Protein AF-A0A538JAS0-F1 (afdb_monomer)

Radius of gyration: 27.51 Å; Cα contacts (8 Å, |Δi|>4): 88; chains: 1; bounding box: 51×68×71 Å

Structure (mmCIF, N/CA/C/O backbone):
data_AF-A0A538JAS0-F1
#
_entry.id   AF-A0A538JAS0-F1
#
loop_
_atom_site.group_PDB
_atom_site.id
_atom_site.type_symbol
_atom_site.label_atom_id
_atom_site.label_alt_id
_atom_site.label_comp_id
_atom_site.label_asym_id
_atom_site.label_entity_id
_atom_site.label_seq_id
_atom_site.pdbx_PDB_ins_code
_atom_site.Cartn_x
_atom_site.Cartn_y
_atom_site.Cartn_z
_atom_site.occupancy
_atom_site.B_iso_or_equiv
_atom_site.auth_seq_id
_atom_site.auth_comp_id
_atom_site.auth_asym_id
_atom_site.auth_atom_id
_atom_site.pdbx_PDB_model_num
ATOM 1 N N . MET A 1 1 ? 4.104 11.642 -49.680 1.00 76.12 1 MET A N 1
ATOM 2 C CA . MET A 1 1 ? 3.737 12.778 -48.795 1.00 76.12 1 MET A CA 1
ATOM 3 C C . MET A 1 1 ? 3.944 12.397 -47.327 1.00 76.12 1 MET A C 1
ATOM 5 O O . MET A 1 1 ? 3.415 11.367 -46.925 1.00 76.12 1 MET A O 1
ATOM 9 N N . PRO A 1 2 ? 4.681 13.179 -46.513 1.00 74.50 2 PRO A N 1
ATOM 10 C CA . PRO A 1 2 ? 4.880 12.885 -45.088 1.00 74.50 2 PRO A CA 1
ATOM 11 C C . PRO A 1 2 ? 3.572 12.978 -44.297 1.00 74.50 2 PRO A C 1
ATOM 13 O O . PRO A 1 2 ? 2.779 13.903 -44.512 1.00 74.50 2 PRO A O 1
ATOM 16 N N . THR A 1 3 ? 3.370 12.054 -43.357 1.00 87.50 3 THR A N 1
ATOM 17 C CA . THR A 1 3 ? 2.128 11.944 -42.571 1.00 87.50 3 THR A CA 1
ATOM 18 C C . THR A 1 3 ? 1.934 13.132 -41.616 1.00 87.50 3 THR A C 1
ATOM 20 O O . THR A 1 3 ? 2.904 13.759 -41.178 1.00 87.50 3 THR A O 1
ATOM 23 N N . ARG A 1 4 ? 0.683 13.428 -41.215 1.00 84.00 4 ARG A N 1
ATOM 24 C CA . ARG A 1 4 ? 0.354 14.504 -40.245 1.00 84.00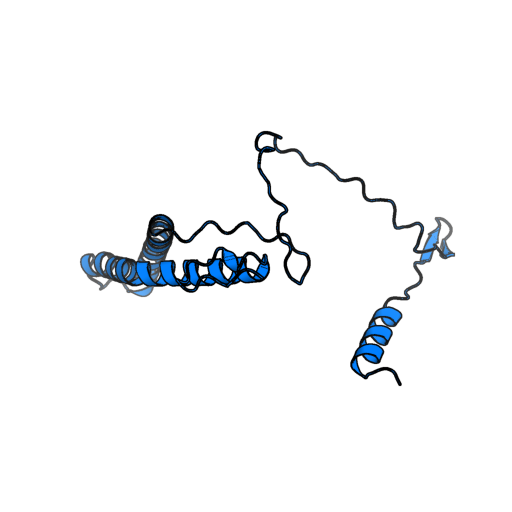 4 ARG A CA 1
ATOM 25 C C . ARG A 1 4 ? 1.204 14.433 -38.966 1.00 84.00 4 ARG A C 1
ATOM 27 O O . ARG A 1 4 ? 1.628 15.460 -38.440 1.00 84.00 4 ARG A O 1
ATOM 34 N N . LYS A 1 5 ? 1.501 13.219 -38.492 1.00 86.19 5 LYS A N 1
ATOM 35 C CA . LYS A 1 5 ? 2.313 12.982 -37.290 1.00 86.19 5 LYS A CA 1
ATOM 36 C C . LYS A 1 5 ? 3.797 13.292 -37.511 1.00 86.19 5 LYS A C 1
ATOM 38 O O . LYS A 1 5 ? 4.423 13.874 -36.630 1.00 86.19 5 LYS A O 1
ATOM 43 N N . GLN A 1 6 ? 4.342 12.962 -38.682 1.00 85.56 6 GLN A N 1
ATOM 44 C CA . GLN A 1 6 ? 5.721 13.305 -39.051 1.00 85.56 6 GLN A CA 1
ATOM 45 C C . GLN A 1 6 ? 5.897 14.818 -39.220 1.00 85.56 6 GLN A C 1
ATOM 47 O O . GLN A 1 6 ? 6.870 15.368 -38.713 1.00 85.56 6 GLN A O 1
ATOM 52 N N . ARG A 1 7 ? 4.921 15.508 -39.829 1.00 83.75 7 ARG A N 1
ATOM 53 C CA . ARG A 1 7 ? 4.933 16.979 -39.947 1.00 83.75 7 ARG A CA 1
ATOM 54 C C . ARG A 1 7 ? 4.927 1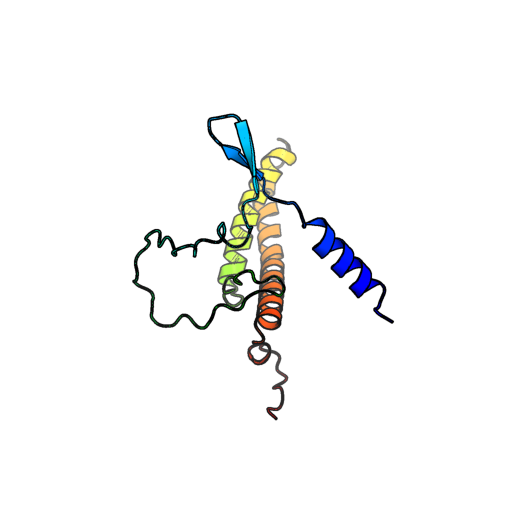7.661 -38.579 1.00 83.75 7 ARG A C 1
ATOM 56 O O . ARG A 1 7 ? 5.737 18.546 -38.339 1.00 83.75 7 ARG A O 1
ATOM 63 N N . ARG A 1 8 ? 4.085 17.195 -37.647 1.00 82.19 8 ARG A N 1
ATOM 64 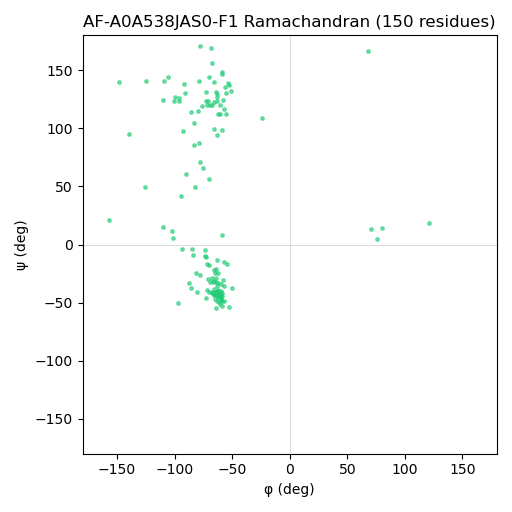C CA . ARG A 1 8 ? 4.018 17.746 -36.281 1.00 82.19 8 ARG A CA 1
ATOM 65 C C . ARG A 1 8 ? 5.286 17.477 -35.465 1.00 82.19 8 ARG A C 1
ATOM 67 O O . ARG A 1 8 ? 5.595 18.252 -34.570 1.00 82.19 8 ARG A O 1
ATOM 74 N N . ARG A 1 9 ? 6.000 16.381 -35.742 1.00 81.88 9 ARG A N 1
ATOM 75 C CA . ARG A 1 9 ? 7.287 16.077 -35.104 1.00 81.88 9 ARG A CA 1
ATOM 76 C C . ARG A 1 9 ? 8.395 16.990 -35.635 1.00 81.88 9 ARG A C 1
ATOM 78 O O . ARG A 1 9 ? 9.054 17.624 -34.825 1.00 81.88 9 ARG A O 1
ATOM 85 N N . ARG A 1 10 ? 8.482 17.167 -36.958 1.00 77.75 10 ARG A N 1
ATOM 86 C CA . ARG A 1 10 ? 9.417 18.117 -37.589 1.00 77.75 10 ARG A CA 1
ATOM 87 C C . ARG A 1 10 ? 9.176 19.557 -37.139 1.00 77.75 10 ARG A C 1
ATOM 89 O O . ARG A 1 10 ? 10.110 20.226 -36.740 1.00 77.75 10 ARG A O 1
ATOM 96 N N . GLN A 1 11 ? 7.917 19.990 -37.073 1.00 78.12 11 GLN A N 1
ATOM 97 C CA . GLN A 1 11 ? 7.559 21.307 -36.533 1.00 78.12 11 GLN A CA 1
ATOM 98 C C . GLN A 1 11 ? 7.890 21.479 -35.047 1.00 78.12 11 GLN A C 1
ATOM 100 O O . GLN A 1 11 ? 7.906 22.604 -34.577 1.00 78.12 11 GLN A O 1
ATOM 105 N N . LYS A 1 12 ? 8.057 20.401 -34.272 1.00 78.56 12 LYS A N 1
ATOM 106 C CA . LYS A 1 12 ? 8.517 20.492 -32.879 1.00 78.56 12 LYS A CA 1
ATOM 107 C C . LYS A 1 12 ? 10.036 20.515 -32.794 1.00 78.56 12 LYS A C 1
ATOM 109 O O . LYS A 1 12 ? 10.559 21.226 -31.957 1.00 78.56 12 LYS A O 1
ATOM 114 N N . GLU A 1 13 ? 10.713 19.759 -33.651 1.00 67.75 13 GLU A N 1
ATOM 115 C CA . GLU A 1 13 ? 12.176 19.740 -33.744 1.00 67.75 13 GLU A CA 1
ATOM 116 C C . GLU A 1 13 ? 12.703 21.105 -34.229 1.00 67.75 13 GLU A C 1
ATOM 118 O O . GLU A 1 13 ? 13.573 21.669 -33.580 1.00 67.75 13 GLU A O 1
ATOM 123 N N . GLN A 1 14 ? 12.060 21.709 -35.235 1.00 68.62 14 GLN A N 1
ATOM 124 C CA . GLN A 1 14 ? 12.383 23.052 -35.752 1.00 68.62 14 GLN A CA 1
ATOM 125 C C . GLN A 1 14 ? 12.033 24.200 -34.787 1.00 68.62 14 GLN A C 1
ATOM 127 O O . GLN A 1 14 ? 12.533 25.304 -34.930 1.00 68.62 14 GLN A O 1
ATOM 132 N N . ARG A 1 15 ? 11.176 23.973 -33.777 1.00 64.25 15 ARG A N 1
ATOM 133 C CA . ARG A 1 15 ? 10.851 24.997 -32.756 1.00 64.25 15 ARG A CA 1
ATOM 134 C C . ARG A 1 15 ? 11.976 25.227 -31.747 1.00 64.25 15 ARG A C 1
ATOM 136 O O . ARG A 1 15 ? 11.845 26.118 -30.918 1.00 64.25 15 ARG A O 1
ATOM 143 N N . HIS A 1 16 ? 13.008 24.389 -31.753 1.00 58.69 16 HIS A N 1
ATOM 144 C CA . HIS A 1 16 ? 14.127 24.458 -30.815 1.00 58.69 16 HIS A CA 1
ATOM 145 C C . HIS A 1 16 ? 15.430 24.900 -31.490 1.00 58.69 16 HIS A C 1
ATOM 147 O O . HIS A 1 16 ? 16.493 24.755 -3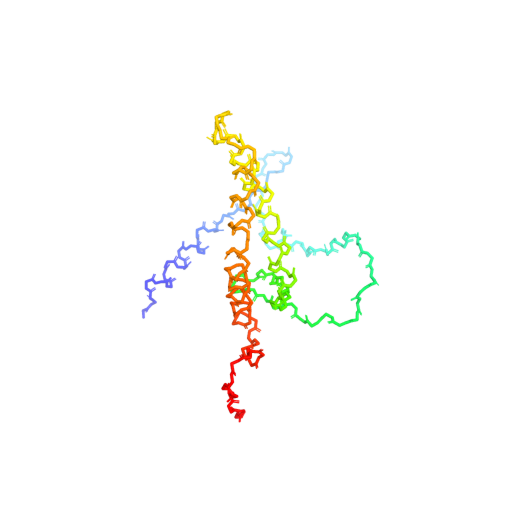0.895 1.00 58.69 16 HIS A O 1
ATOM 153 N N . GLU A 1 17 ? 15.347 25.446 -32.704 1.00 54.12 17 GLU A N 1
ATOM 154 C CA . GLU A 1 17 ? 16.433 26.187 -33.346 1.00 54.12 17 GLU A CA 1
ATOM 155 C C . GLU A 1 17 ? 16.480 27.592 -32.725 1.00 54.12 17 GLU A C 1
ATOM 157 O O . GLU A 1 17 ? 16.036 28.570 -33.315 1.00 54.12 17 GLU A O 1
ATOM 162 N N . TYR A 1 18 ? 16.914 27.670 -31.467 1.00 57.44 18 TYR A N 1
ATOM 163 C CA . TYR A 1 18 ? 17.311 28.934 -30.856 1.00 57.44 18 TYR A CA 1
ATOM 164 C C . TYR A 1 18 ? 18.824 29.050 -30.990 1.00 57.44 18 TYR A C 1
ATOM 166 O O . TYR A 1 18 ? 19.551 28.133 -30.605 1.00 57.44 18 TYR A O 1
ATOM 174 N N . GLU A 1 19 ? 19.280 30.160 -31.553 1.00 51.59 19 GLU A N 1
ATOM 175 C CA . GLU A 1 19 ? 20.692 30.514 -31.613 1.00 51.59 19 GLU A CA 1
ATOM 176 C C . GLU A 1 19 ? 21.148 30.934 -30.210 1.00 51.59 19 GLU A C 1
ATOM 178 O O . GLU A 1 19 ? 20.523 31.780 -29.567 1.00 51.59 19 GLU A O 1
ATOM 183 N N . PHE A 1 20 ? 22.180 30.273 -29.684 1.00 50.59 20 PHE A N 1
ATOM 184 C CA . PHE A 1 20 ? 22.739 30.605 -28.377 1.00 50.59 20 PHE A CA 1
ATOM 185 C C . PHE A 1 20 ? 23.709 31.773 -28.562 1.00 50.59 20 PHE A C 1
ATOM 187 O O . PHE A 1 20 ? 24.810 31.592 -29.074 1.00 50.59 20 PHE A O 1
ATOM 194 N N . VAL A 1 21 ? 23.283 32.968 -28.156 1.00 54.56 21 VAL A N 1
ATOM 195 C CA . VAL A 1 21 ? 24.119 34.172 -28.158 1.00 54.56 21 VAL A CA 1
ATOM 196 C C . VAL A 1 21 ? 24.637 34.400 -26.745 1.00 54.56 21 VAL A C 1
ATOM 198 O O . VAL A 1 21 ? 23.859 34.435 -25.787 1.00 54.56 21 VAL A O 1
ATOM 201 N N . THR A 1 22 ? 25.951 34.534 -26.608 1.00 50.31 22 THR A N 1
ATOM 202 C CA . THR A 1 22 ? 26.591 34.992 -25.372 1.00 50.31 22 THR A CA 1
ATOM 203 C C . THR A 1 22 ? 27.147 36.390 -25.596 1.00 50.31 22 THR A C 1
ATOM 205 O O . THR A 1 22 ? 27.675 36.680 -26.668 1.00 50.31 22 THR A O 1
ATOM 208 N N . TYR A 1 23 ? 27.013 37.247 -24.589 1.00 47.78 23 TYR A N 1
ATOM 209 C CA . TYR A 1 23 ? 27.566 38.598 -24.593 1.00 47.78 23 TY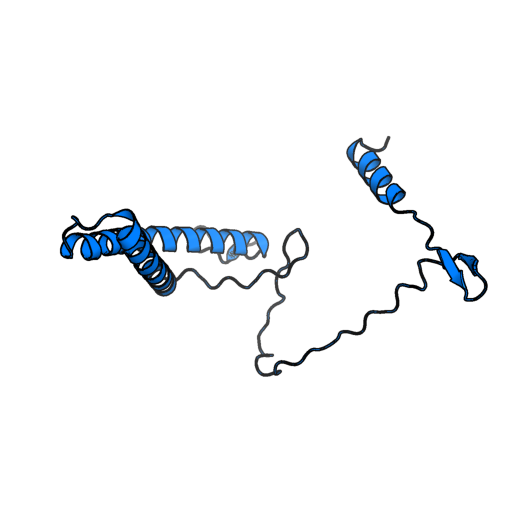R A CA 1
ATOM 210 C C . TYR A 1 23 ? 28.966 38.559 -23.979 1.00 47.78 23 TYR A C 1
ATOM 212 O O . TYR A 1 23 ? 29.130 37.968 -22.910 1.00 47.78 23 TYR A O 1
ATOM 220 N N . ASP A 1 24 ? 29.945 39.153 -24.656 1.00 56.75 24 ASP A N 1
ATOM 221 C CA . ASP A 1 24 ? 31.289 39.359 -24.101 1.00 56.75 24 ASP A CA 1
ATOM 222 C C . ASP A 1 24 ? 31.304 40.555 -23.123 1.00 56.75 24 ASP A C 1
ATOM 224 O O . ASP A 1 24 ? 30.330 41.313 -23.045 1.00 56.75 24 ASP A O 1
ATOM 228 N N . ASP A 1 25 ? 32.403 40.755 -22.397 1.00 56.56 25 ASP A N 1
ATOM 229 C CA . ASP A 1 25 ? 32.555 41.775 -21.344 1.00 56.56 25 ASP A CA 1
ATOM 230 C C . ASP A 1 25 ? 32.433 43.231 -21.863 1.00 56.56 25 ASP A C 1
ATOM 232 O O . ASP A 1 25 ? 32.225 44.166 -21.088 1.00 56.56 25 ASP A O 1
ATOM 236 N N . GLU A 1 26 ? 32.480 43.424 -23.185 1.00 48.56 26 GLU A N 1
ATOM 237 C CA . GLU A 1 26 ? 32.265 44.701 -23.885 1.00 48.56 26 GLU A CA 1
ATOM 238 C C . GLU A 1 26 ? 30.854 44.828 -24.511 1.00 48.56 26 GLU A C 1
ATOM 240 O O . GLU A 1 26 ? 30.544 45.812 -25.185 1.00 48.56 26 GLU A O 1
ATOM 245 N N . GLY A 1 27 ? 29.966 43.855 -24.269 1.00 50.59 27 GLY A N 1
ATOM 246 C CA . GLY A 1 27 ? 28.552 43.886 -24.667 1.00 50.59 27 GLY A CA 1
ATOM 247 C C . GLY A 1 27 ? 28.262 43.519 -26.127 1.00 50.59 27 GLY A C 1
ATOM 248 O O . GLY A 1 27 ? 27.156 43.771 -26.605 1.00 50.59 27 GLY A O 1
ATOM 249 N N . GLN A 1 28 ? 29.222 42.928 -26.844 1.00 46.41 28 GLN A N 1
ATOM 250 C CA . GLN A 1 28 ? 29.078 42.546 -28.252 1.00 46.41 28 GLN A CA 1
ATOM 251 C C . GLN A 1 28 ? 28.568 41.097 -28.403 1.00 46.41 28 GLN A C 1
ATOM 253 O O . GLN A 1 28 ? 28.990 40.200 -27.673 1.00 46.41 28 GLN A O 1
ATOM 258 N N . GLU A 1 29 ? 27.635 40.871 -29.337 1.00 46.22 29 GLU A N 1
ATOM 259 C CA . GLU A 1 29 ? 26.998 39.566 -29.579 1.00 46.22 29 GLU A CA 1
ATOM 260 C C . GLU A 1 29 ? 27.902 38.653 -30.420 1.00 46.22 29 GLU A C 1
ATOM 262 O O . GLU A 1 29 ? 28.161 38.939 -31.591 1.00 46.22 29 GLU A O 1
ATOM 267 N N . ILE A 1 30 ? 28.359 37.538 -29.837 1.00 64.75 30 ILE A N 1
ATOM 268 C CA . ILE A 1 30 ? 29.129 36.505 -30.547 1.00 64.75 30 ILE A CA 1
ATOM 269 C C . ILE A 1 30 ? 28.255 35.244 -30.680 1.00 64.75 30 ILE A C 1
ATOM 271 O O . ILE A 1 30 ? 27.775 34.728 -29.662 1.00 64.75 30 ILE A O 1
ATOM 275 N N . PRO A 1 31 ? 28.024 34.723 -31.903 1.00 51.91 31 PRO A N 1
ATOM 276 C CA . PRO A 1 31 ? 27.281 33.482 -32.096 1.00 51.91 31 PRO A CA 1
ATOM 277 C C . PRO A 1 31 ? 28.134 32.287 -31.645 1.00 51.91 31 PRO A C 1
ATOM 279 O O . PRO A 1 31 ? 29.215 32.051 -32.187 1.00 51.91 31 PRO A O 1
ATOM 282 N N . VAL A 1 32 ? 27.653 31.520 -30.660 1.00 55.81 32 VAL A N 1
ATOM 283 C CA . VAL A 1 32 ? 28.331 30.304 -30.178 1.00 55.81 32 VAL A CA 1
ATOM 284 C C . VAL A 1 32 ? 27.664 29.075 -30.785 1.00 55.81 32 VAL A C 1
ATOM 286 O O . VAL A 1 32 ? 26.462 28.848 -30.615 1.00 55.81 32 VAL A O 1
ATOM 289 N N . ASP A 1 33 ? 28.449 28.247 -31.477 1.00 49.34 33 ASP A N 1
ATOM 290 C CA . ASP A 1 33 ? 27.949 27.005 -32.058 1.00 49.34 33 ASP A CA 1
ATOM 291 C C . ASP A 1 33 ? 27.532 26.022 -30.947 1.00 49.34 33 ASP A C 1
ATOM 293 O O . ASP A 1 33 ? 28.304 25.619 -30.073 1.00 49.34 33 ASP A O 1
ATOM 297 N N . SER A 1 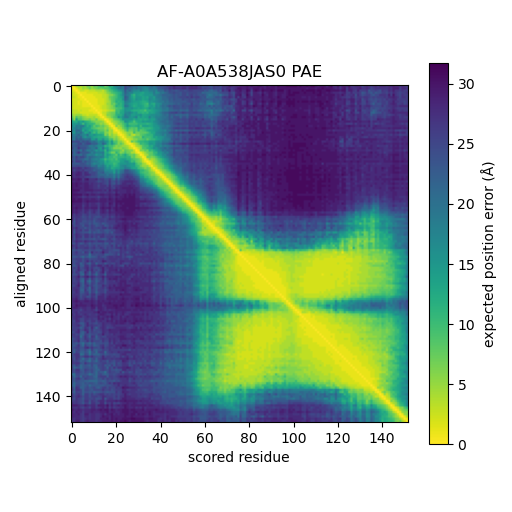34 ? 26.268 25.599 -30.991 1.00 50.09 34 SER A N 1
ATOM 298 C CA . SER A 1 34 ? 25.638 24.677 -30.035 1.00 50.09 34 SER A CA 1
ATOM 299 C C . SER A 1 34 ? 26.347 23.318 -29.894 1.00 50.09 34 SER A C 1
ATOM 301 O O . SER A 1 34 ? 26.077 22.567 -28.945 1.00 50.09 34 SER A O 1
ATOM 303 N N . ALA A 1 35 ? 27.244 22.985 -30.828 1.00 53.31 35 ALA A N 1
ATOM 304 C CA . ALA A 1 35 ? 28.098 21.806 -30.775 1.00 53.31 35 ALA A CA 1
ATOM 305 C C . ALA A 1 35 ? 29.173 21.882 -29.671 1.00 53.31 35 ALA A C 1
ATOM 307 O O . ALA A 1 35 ? 29.475 20.848 -29.068 1.00 53.31 35 ALA A O 1
ATOM 308 N N . GLU A 1 36 ? 29.686 23.071 -29.339 1.00 52.62 36 GLU A N 1
ATOM 309 C CA . GLU A 1 36 ? 30.789 23.244 -28.376 1.00 52.62 36 GLU A CA 1
ATOM 310 C C . GLU A 1 36 ? 30.325 23.214 -26.906 1.00 52.62 36 GLU A C 1
ATOM 312 O O . GLU A 1 36 ? 31.061 22.783 -26.020 1.00 52.62 36 GLU A O 1
ATOM 317 N N . LEU A 1 37 ? 29.053 23.534 -26.630 1.00 52.50 37 LEU A N 1
ATOM 318 C CA . LEU A 1 37 ? 28.452 23.455 -25.284 1.00 52.50 37 LEU A CA 1
ATOM 319 C C . LEU A 1 37 ? 28.181 22.016 -24.805 1.00 52.50 37 LEU A C 1
ATOM 321 O O . LEU A 1 37 ? 27.866 21.786 -23.631 1.00 52.50 37 LEU A O 1
ATOM 325 N N . LYS A 1 38 ? 28.297 21.013 -25.684 1.00 48.19 38 LYS A N 1
ATOM 326 C CA . LYS A 1 38 ? 28.213 19.591 -25.315 1.00 48.19 38 LYS A CA 1
ATOM 327 C C . LYS A 1 38 ? 29.594 19.038 -24.968 1.00 48.19 38 LYS A C 1
ATOM 329 O O . LYS A 1 38 ? 30.046 18.059 -25.558 1.00 48.19 38 LYS A O 1
ATOM 334 N N . ALA A 1 39 ? 30.228 19.600 -23.942 1.00 46.50 39 ALA A N 1
ATOM 335 C CA . ALA A 1 39 ? 31.342 18.923 -23.289 1.00 46.50 39 ALA A CA 1
ATOM 336 C C . ALA A 1 39 ? 30.881 17.525 -22.804 1.00 46.50 39 ALA A C 1
ATOM 338 O O . ALA A 1 39 ? 29.770 17.388 -22.263 1.00 46.50 39 ALA A O 1
ATOM 339 N N . PRO A 1 40 ? 31.678 16.459 -23.006 1.00 44.66 40 PRO A N 1
ATOM 340 C CA . PRO A 1 40 ? 31.322 15.118 -22.569 1.00 44.66 40 PRO A CA 1
ATOM 341 C C . PRO A 1 40 ? 31.204 15.125 -21.048 1.00 44.66 40 PRO A C 1
ATOM 343 O O . PRO A 1 40 ? 32.173 15.318 -20.325 1.00 44.66 40 PRO A O 1
ATOM 346 N N . LYS A 1 41 ? 29.979 14.939 -20.556 1.00 47.19 41 LYS A N 1
ATOM 347 C CA . LYS A 1 41 ? 29.679 14.888 -19.128 1.00 47.19 41 LYS A CA 1
ATOM 348 C C . LYS A 1 41 ? 30.401 13.683 -18.519 1.00 47.19 41 LYS A C 1
ATOM 350 O O . LYS A 1 41 ? 29.893 12.559 -18.570 1.00 47.19 41 LYS A O 1
ATOM 355 N N . GLU A 1 42 ? 31.593 13.911 -17.977 1.00 43.66 42 GLU A N 1
ATOM 356 C CA . GLU A 1 42 ? 32.295 12.932 -17.163 1.00 43.66 42 GLU A CA 1
ATOM 357 C C . GLU A 1 42 ? 31.379 12.505 -16.017 1.00 43.66 42 GLU A C 1
ATOM 359 O O . GLU A 1 42 ? 30.706 13.297 -15.350 1.00 43.66 42 GLU A O 1
ATOM 364 N N . LYS A 1 43 ? 31.274 11.189 -15.862 1.00 44.31 43 LYS A N 1
ATOM 365 C CA . LYS A 1 43 ? 30.412 10.546 -14.882 1.00 44.31 43 LYS A CA 1
ATOM 366 C C . LYS A 1 43 ? 30.935 10.895 -13.492 1.00 44.31 43 LYS A C 1
ATOM 368 O O . LYS A 1 43 ? 31.844 10.240 -13.001 1.00 44.31 43 LYS A O 1
ATOM 373 N N . SER A 1 44 ? 30.318 11.876 -12.840 1.00 39.91 44 SER A N 1
ATOM 374 C CA . SER A 1 44 ? 30.451 12.072 -11.397 1.00 39.91 44 SER A CA 1
ATOM 375 C C . SER A 1 44 ? 29.983 10.798 -10.680 1.00 39.91 44 SER A C 1
ATOM 377 O O . SER A 1 44 ? 28.787 10.524 -10.538 1.00 39.91 44 SER A O 1
ATOM 379 N N . SER A 1 45 ? 30.947 9.963 -10.293 1.00 45.31 45 SER A N 1
ATOM 380 C CA . SER A 1 45 ? 30.751 8.817 -9.417 1.00 45.31 45 SER A CA 1
ATOM 381 C C . SER A 1 45 ? 30.671 9.323 -7.983 1.00 45.31 45 SER A C 1
ATOM 383 O O . SER A 1 45 ? 31.677 9.393 -7.280 1.00 45.31 45 SER A O 1
ATOM 385 N N . ASN A 1 46 ? 29.473 9.695 -7.538 1.00 37.50 46 ASN A N 1
ATOM 386 C CA . ASN A 1 46 ? 29.273 9.979 -6.126 1.00 37.50 46 ASN A CA 1
ATOM 387 C C . ASN A 1 46 ? 29.193 8.648 -5.357 1.00 37.50 46 ASN A C 1
ATOM 389 O O . ASN A 1 46 ? 28.365 7.783 -5.660 1.00 37.50 46 ASN A O 1
ATOM 393 N N . GLY A 1 47 ? 30.128 8.463 -4.427 1.00 45.22 47 GLY A N 1
ATOM 394 C CA . GLY A 1 47 ? 30.446 7.193 -3.788 1.00 45.22 47 GLY A CA 1
ATOM 395 C C . GLY A 1 47 ? 29.308 6.581 -2.968 1.00 45.22 47 GLY A C 1
ATOM 396 O O . GLY A 1 47 ? 28.749 7.194 -2.061 1.00 45.22 47 GLY A O 1
ATOM 397 N N . ARG A 1 48 ? 29.034 5.300 -3.234 1.00 38.47 48 ARG A N 1
ATOM 398 C CA . ARG A 1 48 ? 28.591 4.319 -2.231 1.00 38.47 48 ARG A CA 1
ATOM 399 C C . ARG A 1 48 ? 29.111 2.932 -2.636 1.00 38.47 48 ARG A C 1
ATOM 401 O O . ARG A 1 48 ? 29.165 2.644 -3.831 1.00 38.47 48 ARG A O 1
ATOM 408 N N . PRO A 1 49 ? 29.568 2.115 -1.672 1.00 41.31 49 PRO A N 1
ATOM 409 C CA . PRO A 1 49 ? 30.689 1.204 -1.871 1.00 41.31 49 PRO A CA 1
ATOM 410 C C . PRO A 1 49 ? 30.379 0.031 -2.803 1.00 41.31 49 PRO A C 1
ATOM 412 O O . PRO A 1 49 ? 29.288 -0.543 -2.803 1.00 41.31 49 PRO A O 1
ATOM 415 N N . ALA A 1 50 ? 31.408 -0.332 -3.566 1.00 41.88 50 ALA A N 1
ATOM 416 C CA . ALA A 1 50 ? 31.493 -1.428 -4.521 1.00 41.88 50 ALA A CA 1
ATOM 417 C C . ALA A 1 50 ? 31.513 -2.818 -3.849 1.00 41.88 50 ALA A C 1
ATOM 419 O O . ALA A 1 50 ? 32.411 -3.619 -4.081 1.00 41.88 50 ALA A O 1
ATOM 420 N N . ALA A 1 51 ? 30.502 -3.130 -3.037 1.00 39.78 51 ALA A N 1
ATOM 421 C CA . ALA A 1 51 ? 30.341 -4.437 -2.395 1.00 39.78 51 ALA A CA 1
ATOM 422 C C . ALA A 1 51 ? 28.957 -5.044 -2.686 1.00 39.78 51 ALA A C 1
ATOM 424 O O . ALA A 1 51 ? 28.226 -5.446 -1.792 1.00 39.78 51 ALA A O 1
ATOM 425 N N . ALA A 1 52 ? 28.563 -5.066 -3.961 1.00 40.69 52 ALA A N 1
ATOM 426 C CA . ALA A 1 52 ? 27.485 -5.930 -4.469 1.00 40.69 52 ALA A CA 1
ATOM 427 C C . ALA A 1 52 ? 27.618 -6.188 -5.985 1.00 40.69 52 ALA A C 1
ATOM 429 O O . ALA A 1 52 ? 26.647 -6.519 -6.666 1.00 40.69 52 ALA A O 1
ATOM 430 N N . ALA A 1 53 ? 28.821 -6.012 -6.542 1.00 40.97 53 ALA A N 1
ATOM 431 C CA . ALA A 1 53 ? 29.119 -6.177 -7.964 1.00 40.97 53 ALA A CA 1
ATOM 432 C C . ALA A 1 53 ? 29.353 -7.652 -8.340 1.00 40.97 53 ALA A C 1
ATOM 434 O O . ALA A 1 53 ? 30.330 -7.997 -8.998 1.00 40.97 53 ALA A O 1
ATOM 435 N N . LYS A 1 54 ? 28.444 -8.538 -7.928 1.00 39.25 54 LYS A N 1
ATOM 436 C CA . LYS A 1 54 ? 28.381 -9.906 -8.449 1.00 39.25 54 LYS A CA 1
ATOM 437 C C . LYS A 1 54 ? 26.912 -10.277 -8.643 1.00 39.25 54 LYS A C 1
ATOM 439 O O . LYS A 1 54 ? 26.228 -10.652 -7.701 1.00 39.25 54 LYS A O 1
ATOM 444 N N . GLY A 1 55 ? 26.425 -10.085 -9.872 1.00 40.28 55 GLY A N 1
ATOM 445 C CA . GLY A 1 55 ? 25.120 -10.596 -10.314 1.00 40.28 55 GLY A CA 1
ATOM 446 C C . GLY A 1 55 ? 24.087 -9.577 -10.806 1.00 40.28 55 GLY A C 1
ATOM 447 O O . GLY A 1 55 ? 22.907 -9.907 -10.854 1.00 40.28 55 GLY A O 1
ATOM 448 N N . ARG A 1 56 ? 24.466 -8.346 -11.178 1.00 40.38 56 ARG A N 1
ATOM 449 C CA . ARG A 1 56 ? 23.499 -7.360 -11.690 1.00 40.38 56 ARG A CA 1
ATOM 450 C C . ARG A 1 56 ? 23.239 -7.583 -13.181 1.00 40.38 56 ARG A C 1
ATOM 452 O O . ARG A 1 56 ? 23.875 -6.965 -14.030 1.00 40.38 56 ARG A O 1
ATOM 459 N N . THR A 1 57 ? 22.308 -8.484 -13.493 1.00 45.44 57 THR A N 1
ATOM 460 C CA . THR A 1 57 ? 21.712 -8.568 -14.833 1.00 45.44 57 THR A CA 1
ATOM 461 C C . THR A 1 57 ? 21.228 -7.180 -15.248 1.00 45.44 57 THR A C 1
ATOM 463 O O . THR A 1 57 ? 20.584 -6.496 -14.454 1.00 45.44 57 THR A O 1
ATOM 466 N N . THR A 1 58 ? 21.567 -6.776 -16.467 1.00 47.75 58 THR A N 1
ATOM 467 C CA . THR A 1 58 ? 21.099 -5.584 -17.187 1.00 47.75 58 THR A CA 1
ATOM 468 C C . THR A 1 58 ? 19.733 -5.090 -16.700 1.00 47.75 58 THR A C 1
ATOM 470 O O . THR A 1 58 ? 18.704 -5.724 -16.929 1.00 47.75 58 THR A O 1
ATOM 473 N N . GLN A 1 59 ? 19.723 -3.949 -16.000 1.00 53.00 59 GLN A N 1
ATOM 474 C CA . GLN A 1 59 ? 18.486 -3.305 -15.562 1.00 53.00 59 GLN A CA 1
ATOM 475 C C . GLN A 1 59 ? 17.656 -2.951 -16.793 1.00 53.00 59 GLN A C 1
ATOM 477 O O . GLN A 1 59 ? 18.043 -2.092 -17.589 1.00 53.00 59 GLN A O 1
ATOM 482 N N . ALA A 1 60 ? 16.518 -3.622 -16.946 1.00 58.44 60 ALA A N 1
ATOM 483 C CA . ALA A 1 60 ? 15.541 -3.291 -17.968 1.00 58.44 60 ALA A CA 1
ATOM 484 C C . ALA A 1 60 ? 15.157 -1.807 -17.861 1.00 58.44 60 ALA A C 1
ATOM 486 O O . ALA A 1 60 ? 15.011 -1.262 -16.766 1.00 58.44 60 ALA A O 1
ATOM 487 N N . ARG A 1 61 ? 15.025 -1.127 -18.999 1.00 59.47 61 ARG A N 1
ATOM 488 C CA . ARG A 1 61 ? 14.598 0.276 -19.070 1.00 59.47 61 ARG A CA 1
ATOM 489 C C . ARG A 1 61 ? 13.162 0.339 -19.574 1.00 59.47 61 ARG A C 1
ATOM 491 O O . ARG A 1 61 ? 12.763 -0.474 -20.399 1.00 59.47 61 ARG A O 1
ATOM 498 N N . ASP A 1 62 ? 12.384 1.290 -19.065 1.00 61.59 62 ASP A N 1
ATOM 499 C CA . ASP A 1 62 ? 10.981 1.445 -19.463 1.00 61.59 62 ASP A CA 1
ATOM 500 C C . ASP A 1 62 ? 10.928 1.915 -20.918 1.00 61.59 62 ASP A C 1
ATOM 502 O O . ASP A 1 62 ? 11.921 2.416 -21.451 1.00 61.59 62 ASP A O 1
ATOM 506 N N . ARG A 1 63 ? 9.745 1.909 -21.538 1.00 60.19 63 ARG A N 1
ATOM 507 C CA . ARG A 1 63 ? 9.512 2.525 -22.861 1.00 60.19 63 ARG A CA 1
ATOM 508 C C . ARG A 1 63 ? 9.935 4.001 -22.927 1.00 60.19 63 ARG A C 1
ATOM 510 O O . ARG A 1 63 ? 10.079 4.552 -24.010 1.00 60.19 63 ARG A O 1
ATOM 517 N N . LYS A 1 64 ? 10.123 4.646 -21.769 1.00 64.69 64 LYS A N 1
ATOM 518 C CA . LYS A 1 64 ? 10.614 6.024 -21.602 1.00 64.69 64 LYS A CA 1
ATOM 519 C C . LYS A 1 64 ? 12.097 6.116 -21.193 1.00 64.69 64 LYS A C 1
ATOM 521 O O . LYS A 1 64 ? 12.529 7.177 -20.758 1.00 64.69 64 LYS A O 1
ATOM 526 N N . GLY A 1 65 ? 12.859 5.022 -21.253 1.00 58.84 65 GLY A N 1
ATOM 527 C CA . GLY A 1 65 ? 14.300 4.987 -20.965 1.00 58.84 65 GLY A CA 1
ATOM 528 C C . GLY A 1 65 ? 14.688 5.056 -19.482 1.00 58.84 65 GLY A C 1
ATOM 529 O O . GLY A 1 65 ? 15.875 5.099 -19.168 1.00 58.84 65 GLY A O 1
ATOM 530 N N . ARG A 1 66 ? 13.719 5.052 -18.558 1.00 73.19 66 ARG A N 1
ATOM 531 C CA . ARG A 1 66 ? 13.979 5.095 -17.109 1.00 73.19 66 ARG A CA 1
ATOM 532 C C . ARG A 1 66 ? 14.394 3.713 -16.597 1.00 73.19 66 ARG A C 1
ATOM 534 O O . ARG A 1 66 ? 13.792 2.736 -17.040 1.00 73.19 66 ARG A O 1
ATOM 541 N N . PRO A 1 67 ? 15.366 3.608 -15.674 1.00 65.75 67 PRO A N 1
ATOM 542 C CA . PRO A 1 67 ? 15.743 2.321 -15.097 1.00 65.75 67 PRO A CA 1
ATOM 543 C C . PRO A 1 67 ? 14.534 1.714 -14.374 1.00 65.75 67 PRO A C 1
ATOM 545 O O . PRO A 1 67 ? 13.984 2.336 -13.459 1.00 65.75 67 PRO A O 1
ATOM 548 N N . LEU A 1 68 ? 14.089 0.522 -14.789 1.00 64.94 68 LEU A N 1
ATOM 549 C CA . LEU A 1 68 ? 13.088 -0.212 -14.024 1.00 64.94 68 LEU A CA 1
ATOM 550 C C . LEU A 1 68 ? 13.756 -0.704 -12.756 1.00 64.94 68 LEU A C 1
ATOM 552 O O . LEU A 1 68 ? 14.749 -1.431 -12.778 1.00 64.94 68 LEU A O 1
ATOM 556 N N . ARG A 1 69 ? 13.163 -0.321 -11.631 1.00 69.69 69 ARG A N 1
ATOM 557 C CA . ARG A 1 69 ? 13.493 -0.924 -10.353 1.00 69.69 69 ARG A CA 1
ATOM 558 C C . ARG A 1 69 ? 13.115 -2.399 -10.420 1.00 69.69 69 ARG A C 1
ATOM 560 O O . ARG A 1 69 ? 11.971 -2.717 -10.732 1.00 69.69 69 ARG A O 1
ATOM 567 N N . GLU A 1 70 ? 14.066 -3.270 -10.106 1.00 71.12 70 GLU A N 1
ATOM 568 C CA . GLU A 1 70 ? 13.820 -4.705 -9.977 1.00 71.12 70 GLU A CA 1
ATOM 569 C C . GLU A 1 70 ? 12.697 -4.935 -8.959 1.00 71.12 70 GLU A C 1
ATOM 571 O O . GLU A 1 70 ? 12.827 -4.622 -7.768 1.00 71.12 70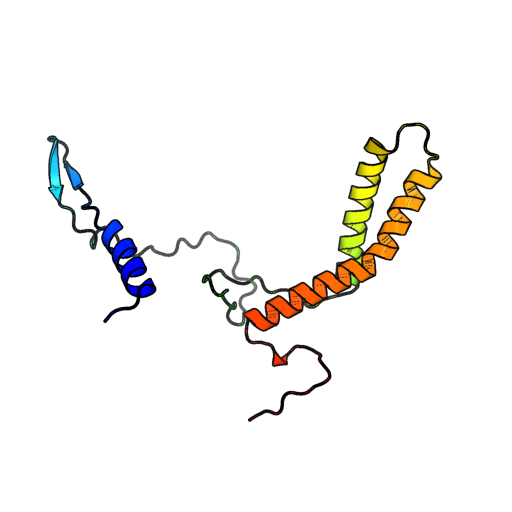 GLU A O 1
ATOM 576 N N . VAL A 1 71 ? 11.555 -5.425 -9.443 1.00 70.69 71 VAL A N 1
ATOM 577 C CA . VAL A 1 71 ? 10.409 -5.748 -8.594 1.00 70.69 71 VAL A CA 1
ATOM 578 C C . VAL A 1 71 ? 10.609 -7.166 -8.075 1.00 70.69 71 VAL A C 1
ATOM 580 O O . VAL A 1 71 ? 10.600 -8.124 -8.843 1.00 70.69 71 VAL A O 1
ATOM 583 N N . LYS A 1 72 ? 10.803 -7.296 -6.758 1.00 72.88 72 LYS A N 1
ATOM 584 C CA . LYS A 1 72 ? 10.871 -8.600 -6.084 1.00 72.88 72 LYS A CA 1
ATOM 585 C C . LYS A 1 72 ? 9.567 -9.384 -6.311 1.00 72.88 72 LYS A C 1
ATOM 587 O O . LYS A 1 72 ? 8.504 -8.759 -6.367 1.00 72.88 72 LYS A O 1
ATOM 592 N N . PRO A 1 73 ? 9.627 -10.724 -6.405 1.00 73.50 73 PRO A N 1
ATOM 593 C CA . PRO A 1 73 ? 8.441 -11.544 -6.613 1.00 73.50 73 PRO A CA 1
ATOM 594 C C . PRO A 1 73 ? 7.408 -11.338 -5.490 1.00 73.50 73 PRO A C 1
ATOM 596 O O . PRO A 1 73 ? 7.784 -11.056 -4.343 1.00 73.50 73 PRO A O 1
ATOM 599 N N . PRO A 1 74 ? 6.104 -11.465 -5.802 1.00 79.44 74 PRO A N 1
ATOM 600 C CA . PRO A 1 74 ? 5.039 -11.255 -4.833 1.00 79.44 74 PRO A CA 1
ATOM 601 C C . PRO A 1 74 ? 5.156 -12.294 -3.716 1.00 79.44 74 PRO A C 1
ATOM 603 O O . PRO A 1 74 ? 5.150 -13.498 -3.966 1.00 79.44 74 PRO A O 1
ATOM 606 N N . SER A 1 75 ? 5.258 -11.829 -2.472 1.00 87.19 75 SER A N 1
ATOM 607 C CA . SER A 1 75 ? 5.336 -12.699 -1.298 1.00 87.19 75 SER A CA 1
ATOM 608 C C . SER A 1 75 ? 4.238 -12.348 -0.305 1.00 87.19 75 SER A C 1
ATOM 610 O O . SER A 1 75 ? 3.969 -11.174 -0.048 1.00 87.19 75 SER A O 1
ATOM 612 N N . TRP A 1 76 ? 3.642 -13.370 0.309 1.00 85.75 76 TRP A N 1
ATOM 613 C CA . TRP A 1 76 ? 2.659 -13.194 1.382 1.00 85.75 76 TRP A CA 1
ATOM 614 C C . TRP A 1 76 ? 3.222 -12.381 2.548 1.00 85.75 76 TRP A C 1
ATOM 616 O O . TRP A 1 76 ? 2.542 -11.521 3.094 1.00 85.75 76 TRP A O 1
ATOM 626 N N . ARG A 1 77 ? 4.513 -12.557 2.856 1.00 89.06 77 ARG A N 1
ATOM 627 C CA . ARG A 1 77 ? 5.218 -11.745 3.857 1.00 89.06 77 ARG A CA 1
ATOM 628 C C . ARG A 1 77 ? 5.212 -10.253 3.507 1.00 89.06 77 ARG A C 1
ATOM 630 O O . ARG A 1 77 ? 5.055 -9.428 4.402 1.00 89.06 77 ARG A O 1
ATOM 637 N N . ALA A 1 78 ? 5.388 -9.889 2.235 1.00 87.38 78 ALA A N 1
ATOM 638 C CA . ALA A 1 78 ? 5.331 -8.490 1.808 1.00 87.38 78 ALA A CA 1
ATOM 639 C C . ALA A 1 78 ? 3.906 -7.925 1.885 1.00 87.38 78 ALA A C 1
ATOM 641 O O . ALA A 1 78 ? 3.740 -6.802 2.361 1.00 87.38 78 ALA A O 1
ATOM 642 N N . ALA A 1 79 ? 2.900 -8.711 1.495 1.00 91.44 79 ALA A N 1
ATOM 643 C CA . ALA A 1 79 ? 1.495 -8.320 1.595 1.00 91.44 79 ALA A CA 1
ATOM 644 C C . ALA A 1 79 ? 1.075 -8.081 3.055 1.00 91.44 79 ALA A C 1
ATOM 646 O O . ALA A 1 79 ? 0.506 -7.037 3.354 1.00 91.44 79 ALA A O 1
ATOM 647 N N . ILE A 1 80 ? 1.450 -8.977 3.977 1.00 93.56 80 ILE A N 1
ATOM 648 C CA . ILE A 1 80 ? 1.190 -8.823 5.419 1.00 93.56 80 ILE A CA 1
ATOM 649 C C . ILE A 1 80 ? 1.860 -7.559 5.969 1.00 93.56 80 ILE A C 1
ATOM 651 O O . ILE A 1 80 ? 1.222 -6.790 6.677 1.00 93.56 80 ILE A O 1
ATOM 655 N N . LYS A 1 81 ? 3.126 -7.292 5.616 1.00 92.44 81 LYS A N 1
ATOM 656 C CA . LYS A 1 81 ? 3.824 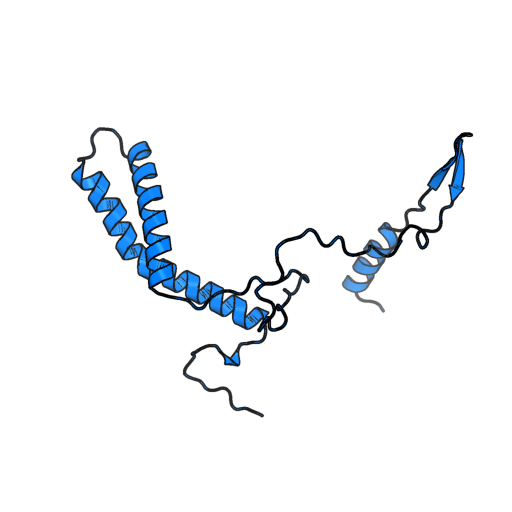-6.068 6.056 1.00 92.44 81 LYS A CA 1
ATOM 657 C C . LYS A 1 81 ? 3.128 -4.797 5.565 1.00 92.44 81 LYS A C 1
ATOM 659 O O . LYS A 1 81 ? 2.988 -3.846 6.326 1.00 92.44 81 LYS A O 1
ATOM 664 N N . ARG A 1 82 ? 2.690 -4.775 4.303 1.00 92.06 82 ARG A N 1
ATOM 665 C CA . ARG A 1 82 ? 1.962 -3.634 3.721 1.00 92.06 82 ARG A CA 1
ATOM 666 C C . ARG A 1 82 ? 0.588 -3.464 4.362 1.00 92.06 82 ARG A C 1
ATOM 668 O O . ARG A 1 82 ? 0.227 -2.344 4.704 1.00 92.06 82 ARG A O 1
ATOM 675 N N . ALA A 1 83 ? -0.123 -4.566 4.594 1.00 93.69 83 ALA A N 1
ATOM 676 C CA . ALA A 1 83 ? -1.389 -4.565 5.311 1.00 93.69 83 ALA A CA 1
ATOM 677 C C . ALA A 1 83 ? -1.218 -4.057 6.749 1.00 93.69 83 ALA A C 1
ATOM 679 O O . ALA A 1 83 ? -2.001 -3.227 7.180 1.00 93.69 83 ALA A O 1
ATOM 680 N N . ALA A 1 84 ? -0.162 -4.455 7.465 1.00 95.38 84 ALA A N 1
ATOM 681 C CA . ALA A 1 84 ? 0.118 -3.956 8.812 1.00 95.38 84 ALA A CA 1
ATOM 682 C C . ALA A 1 84 ? 0.339 -2.433 8.835 1.00 95.38 84 ALA A C 1
ATOM 684 O O . ALA A 1 84 ? -0.240 -1.744 9.669 1.00 95.38 84 ALA A O 1
ATOM 685 N N . ILE A 1 85 ? 1.111 -1.891 7.884 1.00 95.50 85 ILE A N 1
ATOM 686 C CA . ILE A 1 85 ? 1.285 -0.434 7.741 1.00 95.50 85 ILE A CA 1
ATOM 687 C C . ILE A 1 85 ? -0.068 0.240 7.481 1.00 95.50 85 ILE A C 1
ATOM 689 O O . ILE A 1 85 ? -0.394 1.239 8.117 1.00 95.50 85 ILE A O 1
ATOM 693 N N . PHE A 1 86 ? -0.869 -0.324 6.576 1.00 95.38 86 PHE A N 1
ATOM 694 C CA . PHE A 1 86 ? -2.204 0.182 6.274 1.00 95.38 86 PHE A CA 1
ATOM 695 C C . PHE A 1 86 ? -3.123 0.170 7.502 1.00 95.38 86 PHE A C 1
ATOM 697 O O . PHE A 1 86 ? -3.779 1.170 7.757 1.00 95.38 86 PHE A O 1
ATOM 704 N N . VAL A 1 87 ? -3.126 -0.904 8.296 1.00 95.62 87 VAL A N 1
ATOM 705 C CA . VAL A 1 87 ? -3.914 -1.022 9.536 1.00 95.62 87 VAL A CA 1
ATOM 706 C C . VAL A 1 87 ? -3.546 0.066 10.534 1.00 95.62 87 VAL A C 1
ATOM 708 O O . VAL A 1 87 ? -4.442 0.675 11.107 1.00 95.62 87 VAL A O 1
ATOM 711 N N . VAL A 1 88 ? -2.252 0.342 10.724 1.00 95.75 88 VAL A N 1
ATOM 712 C CA . VAL A 1 88 ? -1.797 1.399 11.641 1.00 95.75 88 VAL A CA 1
ATOM 713 C C . VAL A 1 88 ? -2.281 2.767 11.163 1.00 95.75 88 VAL A C 1
ATOM 715 O O . VAL A 1 88 ? -2.877 3.513 11.936 1.00 95.75 88 VAL A O 1
ATOM 718 N N . VAL A 1 89 ? -2.088 3.082 9.880 1.00 95.62 89 VAL A N 1
ATOM 719 C CA . VAL A 1 89 ? -2.549 4.352 9.296 1.00 95.62 89 VAL A CA 1
ATOM 720 C C . VAL A 1 89 ? -4.071 4.477 9.388 1.00 95.62 89 VAL A C 1
ATOM 722 O O . VAL A 1 89 ? -4.585 5.530 9.760 1.00 95.62 89 VAL A O 1
ATOM 725 N N . LEU A 1 90 ? -4.794 3.396 9.098 1.00 93.62 90 LEU A N 1
ATOM 726 C CA . LEU A 1 90 ? -6.246 3.338 9.172 1.00 93.62 90 LEU A CA 1
ATOM 727 C C . LEU A 1 90 ? -6.736 3.522 10.614 1.00 93.62 90 LEU A C 1
ATOM 729 O O . LEU A 1 90 ? -7.656 4.296 10.842 1.00 93.62 90 LEU A O 1
ATOM 733 N N . ALA A 1 91 ? -6.103 2.883 11.598 1.00 93.12 91 ALA A N 1
ATOM 734 C CA . ALA A 1 91 ? -6.443 3.044 13.010 1.00 93.12 91 ALA A CA 1
ATOM 735 C C . ALA A 1 91 ? -6.248 4.494 13.479 1.00 93.12 91 ALA A C 1
ATOM 737 O O . ALA A 1 91 ? -7.112 5.042 14.167 1.00 93.12 91 ALA A O 1
ATOM 738 N N . VAL A 1 92 ? -5.153 5.141 13.062 1.00 93.25 92 VAL A N 1
ATOM 739 C CA . VAL A 1 92 ? -4.921 6.568 13.329 1.00 93.25 92 VAL A CA 1
ATOM 740 C C . VAL A 1 92 ? -6.018 7.405 12.673 1.00 93.25 92 VAL A C 1
ATOM 742 O O . VAL A 1 92 ? -6.660 8.203 13.349 1.00 93.25 92 VAL A O 1
ATOM 745 N N . PHE A 1 93 ? -6.311 7.171 11.393 1.00 93.06 93 PHE A N 1
ATOM 746 C CA . PHE A 1 93 ? -7.365 7.881 10.667 1.00 93.06 93 PHE A CA 1
ATOM 747 C C . PHE A 1 93 ? -8.743 7.741 11.336 1.00 93.06 93 PHE A C 1
ATOM 749 O O . PHE A 1 93 ? -9.405 8.745 11.600 1.00 93.06 93 PHE A O 1
ATOM 756 N N . LEU A 1 94 ? -9.158 6.521 11.694 1.00 90.12 94 LEU A N 1
ATOM 757 C CA . LEU A 1 94 ? -10.405 6.289 12.429 1.00 90.12 94 LEU A CA 1
ATOM 758 C C . LEU A 1 94 ? -10.392 6.913 13.827 1.00 90.12 94 LEU A C 1
ATOM 760 O O . LEU A 1 94 ? -11.449 7.299 14.315 1.00 90.12 94 LEU A O 1
ATOM 764 N N . SER A 1 95 ? -9.232 7.053 14.466 1.00 87.50 95 SER A N 1
ATOM 765 C CA . SER A 1 95 ? -9.139 7.730 15.764 1.00 87.50 95 SER A CA 1
ATOM 766 C C . SER A 1 95 ? -9.455 9.224 15.658 1.00 87.50 95 SER A C 1
ATOM 768 O O . SER A 1 95 ? -10.051 9.779 16.580 1.00 87.50 95 SER A O 1
ATOM 770 N N . PHE A 1 96 ? -9.122 9.858 14.528 1.00 89.19 96 PHE A N 1
ATOM 771 C CA . PHE A 1 96 ? -9.482 11.252 14.253 1.00 89.19 96 PHE A CA 1
ATOM 772 C C . PHE A 1 96 ? -10.928 11.404 13.758 1.00 89.19 96 PHE A C 1
ATOM 774 O O . PHE A 1 96 ? -11.623 12.324 14.183 1.00 89.19 96 PHE A O 1
ATOM 781 N N . VAL A 1 97 ? -11.403 10.501 12.893 1.00 88.50 97 VAL A N 1
ATOM 782 C CA . VAL A 1 97 ? -12.722 10.619 12.237 1.00 88.50 97 VAL A CA 1
ATOM 783 C C . VAL A 1 97 ? -13.870 10.021 13.063 1.00 88.50 97 VAL A C 1
ATOM 785 O O . VAL A 1 97 ? -14.987 10.527 13.030 1.00 88.50 97 VAL A O 1
ATOM 788 N N . GLY A 1 98 ? -13.622 8.957 13.828 1.00 76.06 98 GLY A N 1
ATOM 789 C CA . GLY A 1 98 ? -14.650 8.147 14.497 1.00 76.06 98 GLY A CA 1
ATOM 790 C C . GLY A 1 98 ? -15.317 8.782 15.722 1.00 76.06 98 GLY A C 1
ATOM 791 O O . GLY A 1 98 ? -16.257 8.216 16.278 1.00 76.06 98 GLY A O 1
ATOM 792 N N . GLY A 1 99 ? -14.869 9.962 16.155 1.00 71.25 99 GLY A N 1
ATOM 793 C CA . GLY A 1 99 ? -15.431 10.664 17.308 1.00 71.25 99 GLY A CA 1
ATOM 794 C C . GLY A 1 99 ? -15.186 9.969 18.659 1.00 71.25 99 GLY A C 1
ATOM 795 O O . GLY A 1 99 ? -14.785 8.807 18.772 1.00 71.25 99 GLY A O 1
ATOM 796 N N . LYS A 1 100 ? -15.427 10.703 19.753 1.00 75.62 100 LYS A N 1
ATOM 797 C CA . LYS A 1 100 ? -15.129 10.232 21.122 1.00 75.62 100 LYS A CA 1
ATOM 798 C C . LYS A 1 100 ? -16.076 9.131 21.627 1.00 75.62 100 LYS A C 1
ATOM 800 O O . LYS A 1 100 ? -15.730 8.447 22.580 1.00 75.62 100 LYS A O 1
ATOM 805 N N . LYS A 1 101 ? -17.237 8.940 20.988 1.00 79.88 101 LYS A N 1
ATOM 806 C CA . LYS A 1 101 ? -18.299 8.016 21.434 1.00 79.88 101 LYS A CA 1
ATOM 807 C C . LYS A 1 101 ? -18.095 6.559 21.003 1.00 79.88 101 LYS A C 1
ATOM 809 O O . LYS A 1 101 ? -18.830 5.687 21.449 1.00 79.88 101 LYS A O 1
ATOM 814 N N . GLN A 1 102 ? -17.126 6.278 20.132 1.00 80.12 102 GLN A N 1
ATOM 815 C CA . GLN A 1 102 ? -16.843 4.904 19.723 1.00 80.12 102 GLN A CA 1
ATOM 816 C C . GLN A 1 102 ? -16.156 4.124 20.844 1.00 80.12 102 GLN A C 1
ATOM 818 O O . GLN A 1 102 ? -15.147 4.576 21.394 1.00 80.12 102 GLN A O 1
ATOM 823 N N . SER A 1 103 ? -16.680 2.928 21.122 1.00 88.00 103 SER A N 1
ATOM 824 C CA . SER A 1 103 ? -16.071 1.972 22.047 1.00 88.00 103 SER A CA 1
ATOM 825 C C . SER A 1 103 ? -14.603 1.714 21.673 1.00 88.00 103 SER A C 1
ATOM 827 O O . SER A 1 103 ? -14.301 1.541 20.485 1.00 88.00 103 SER A O 1
ATOM 829 N N . PRO A 1 104 ? -13.680 1.657 22.653 1.00 85.44 104 PRO A N 1
ATOM 830 C CA . PRO A 1 104 ? -12.270 1.368 22.390 1.00 85.44 104 PRO A CA 1
ATOM 831 C C . PRO A 1 104 ? -12.081 0.021 21.682 1.00 85.44 104 PRO A C 1
ATOM 833 O O . PRO A 1 104 ? -11.190 -0.109 20.846 1.00 85.44 104 PRO A O 1
ATOM 836 N N . ALA A 1 105 ? -12.970 -0.949 21.928 1.00 90.06 105 ALA A N 1
ATOM 837 C CA . ALA A 1 105 ? -12.956 -2.232 21.234 1.00 90.06 105 ALA A CA 1
ATOM 838 C C . ALA A 1 105 ? -13.180 -2.066 19.723 1.00 90.06 105 ALA A C 1
ATOM 840 O O . ALA A 1 105 ? -12.452 -2.648 18.925 1.00 90.06 105 ALA A O 1
ATOM 841 N N . VAL A 1 106 ? -14.131 -1.217 19.317 1.00 89.75 106 VAL A N 1
ATOM 842 C CA . VAL A 1 106 ? -14.435 -0.959 17.898 1.00 89.75 106 VAL A CA 1
ATOM 843 C C . VAL A 1 106 ? -13.255 -0.279 17.205 1.00 89.75 106 VAL A C 1
ATOM 845 O O . VAL A 1 106 ? -12.920 -0.638 16.079 1.00 89.75 106 VAL A O 1
ATOM 848 N N . LYS A 1 107 ? -12.568 0.640 17.894 1.00 88.00 107 LYS A N 1
ATOM 849 C CA . LYS A 1 107 ? -11.385 1.337 17.358 1.00 88.00 107 LYS A CA 1
ATOM 850 C C . LYS A 1 107 ? -10.219 0.399 17.043 1.00 88.00 107 LYS A C 1
ATOM 852 O O . LYS A 1 107 ? -9.402 0.734 16.194 1.00 88.00 107 LYS A O 1
ATOM 857 N N . ILE A 1 108 ? -10.149 -0.759 17.700 1.00 90.62 108 ILE A N 1
ATOM 858 C CA . ILE A 1 108 ? -9.097 -1.761 17.486 1.00 90.62 108 ILE A CA 1
ATOM 859 C C . ILE A 1 108 ? -9.579 -2.852 16.526 1.00 90.62 108 ILE A C 1
ATOM 861 O O . ILE A 1 108 ? -8.905 -3.149 15.542 1.00 90.62 108 ILE A O 1
ATOM 865 N N . LEU A 1 109 ? -10.757 -3.428 16.774 1.00 93.94 109 LEU A N 1
ATOM 866 C CA . LEU A 1 109 ? -11.297 -4.543 15.991 1.00 93.94 109 LEU A CA 1
ATOM 867 C C . LEU A 1 109 ? -11.551 -4.160 14.535 1.00 93.94 109 LEU A C 1
ATOM 869 O O . LEU A 1 109 ? -11.247 -4.940 13.635 1.00 93.94 109 LEU A O 1
ATOM 873 N N . LEU A 1 110 ? -12.078 -2.959 14.295 1.00 92.31 110 LEU A N 1
ATOM 874 C CA . LEU A 1 110 ? -12.450 -2.518 12.958 1.00 92.31 110 LEU A CA 1
ATOM 875 C C . LEU A 1 110 ? -11.243 -2.399 12.008 1.00 92.31 110 LEU A C 1
ATOM 877 O O . LEU A 1 110 ? -11.264 -3.049 10.961 1.00 92.31 110 LEU A O 1
ATOM 881 N N . PRO A 1 111 ? -10.167 -1.648 12.324 1.00 93.50 111 PRO A N 1
ATOM 882 C CA . PRO A 1 111 ? -8.997 -1.599 11.450 1.00 93.50 111 PRO A CA 1
ATOM 883 C C . PRO A 1 111 ? -8.306 -2.960 11.332 1.00 93.50 111 PRO A C 1
ATOM 885 O O . PRO A 1 111 ? -7.790 -3.276 10.263 1.00 93.50 111 PRO A O 1
ATOM 888 N N . LEU A 1 112 ? -8.330 -3.794 12.376 1.00 95.12 112 LEU A N 1
ATOM 889 C CA . LEU A 1 112 ? -7.746 -5.136 12.329 1.00 95.12 112 LEU A CA 1
ATOM 890 C C . LEU A 1 112 ? -8.501 -6.045 11.347 1.00 95.12 112 LEU A C 1
ATOM 892 O O . LEU A 1 112 ? -7.875 -6.716 10.524 1.00 95.12 112 LEU A O 1
ATOM 896 N N . PHE A 1 113 ? -9.835 -5.990 11.358 1.00 95.81 113 PHE A N 1
ATOM 897 C CA . PHE A 1 113 ? -10.693 -6.670 10.388 1.00 95.81 113 PHE A CA 1
ATOM 898 C C . PHE A 1 113 ? -10.399 -6.213 8.952 1.00 95.81 113 PHE A C 1
ATOM 900 O O . PHE A 1 113 ? -10.138 -7.042 8.076 1.00 95.81 113 PHE A O 1
ATOM 907 N N . TYR A 1 114 ? -10.338 -4.896 8.718 1.00 94.31 114 TYR A N 1
ATOM 908 C CA . TYR A 1 114 ? -9.943 -4.347 7.415 1.00 94.31 114 TYR A CA 1
ATOM 909 C C . TYR A 1 114 ? -8.533 -4.774 7.000 1.00 94.31 114 TYR A C 1
ATOM 911 O O . TYR A 1 114 ? -8.284 -5.007 5.819 1.00 94.31 114 TYR A O 1
ATOM 919 N N . GLY A 1 115 ? -7.615 -4.921 7.954 1.00 94.88 115 GLY A N 1
ATOM 920 C CA . GLY A 1 115 ? -6.278 -5.452 7.726 1.00 94.88 115 GLY A CA 1
ATOM 921 C C . GLY A 1 115 ? -6.289 -6.856 7.151 1.00 94.88 115 GLY A C 1
ATOM 922 O O . GLY A 1 115 ? -5.675 -7.089 6.110 1.00 94.88 115 GLY A O 1
ATOM 923 N N . VAL A 1 116 ? -7.011 -7.771 7.804 1.00 95.69 116 VAL A N 1
ATOM 924 C CA . VAL A 1 116 ? -7.127 -9.177 7.385 1.00 95.69 116 VAL A CA 1
ATOM 925 C C . VAL A 1 116 ? -7.730 -9.280 5.986 1.00 95.69 116 VAL A C 1
ATOM 927 O O . VAL A 1 116 ? -7.156 -9.946 5.123 1.00 95.69 116 VAL A O 1
ATOM 930 N N . VAL A 1 117 ? -8.827 -8.561 5.730 1.00 95.88 117 VAL A N 1
ATOM 931 C CA . VAL A 1 117 ? -9.464 -8.504 4.401 1.00 95.88 117 VAL A CA 1
ATOM 932 C C . VAL A 1 117 ? -8.553 -7.825 3.369 1.00 95.88 117 VAL A C 1
ATOM 934 O O . VAL A 1 117 ? -8.552 -8.186 2.192 1.00 95.88 117 VAL A O 1
ATOM 937 N N . GLY A 1 118 ? -7.722 -6.877 3.799 1.00 93.44 118 GLY A N 1
ATOM 938 C CA . GLY A 1 118 ? -6.766 -6.173 2.952 1.00 93.44 118 GLY A CA 1
ATOM 939 C C . GLY A 1 118 ? -5.587 -7.034 2.490 1.00 93.44 118 GLY A C 1
ATOM 940 O O . GLY A 1 118 ? -5.078 -6.810 1.393 1.00 93.44 118 GLY A O 1
ATOM 941 N N . VAL A 1 119 ? -5.146 -8.035 3.263 1.00 94.06 119 VAL A N 1
ATOM 942 C CA . VAL A 1 119 ? -4.000 -8.896 2.894 1.00 94.06 119 VAL A CA 1
ATOM 943 C C . VAL A 1 119 ? -4.139 -9.519 1.492 1.00 94.06 119 VAL A C 1
ATOM 945 O O . VAL A 1 119 ? -3.218 -9.337 0.685 1.00 94.06 119 VAL A O 1
ATOM 948 N N . PRO A 1 120 ? -5.235 -10.229 1.144 1.00 93.75 120 PRO A N 1
ATOM 949 C CA . PRO A 1 120 ? -5.388 -10.796 -0.195 1.00 93.75 120 PRO A CA 1
ATOM 950 C C . PRO A 1 120 ? -5.435 -9.718 -1.288 1.00 93.75 120 PRO A C 1
ATOM 952 O O . PRO A 1 120 ? -4.890 -9.932 -2.374 1.00 93.75 120 PRO A O 1
ATOM 955 N N . PHE A 1 121 ? -6.000 -8.540 -1.002 1.00 93.38 121 PHE A N 1
ATOM 956 C CA . PHE A 1 121 ? -6.003 -7.407 -1.929 1.00 93.38 121 PHE A CA 1
ATOM 957 C C . PHE A 1 121 ? -4.584 -6.881 -2.205 1.00 93.38 121 PHE A C 1
ATOM 959 O O . PHE A 1 121 ? -4.194 -6.723 -3.365 1.00 93.38 121 PHE A O 1
ATOM 966 N N . PHE A 1 122 ? -3.768 -6.686 -1.164 1.00 90.75 122 PHE A N 1
ATOM 967 C CA . PHE A 1 122 ? -2.369 -6.274 -1.322 1.00 90.75 122 PHE A CA 1
ATOM 968 C C . PHE A 1 122 ? -1.549 -7.317 -2.084 1.00 90.75 122 PHE A C 1
ATOM 970 O O . PHE A 1 122 ? -0.771 -6.959 -2.967 1.00 90.75 122 PHE A O 1
ATOM 977 N N . TYR A 1 123 ? -1.755 -8.607 -1.810 1.00 91.62 123 TYR A N 1
ATOM 978 C CA . TYR A 1 123 ? -1.103 -9.673 -2.571 1.00 91.62 123 TYR A CA 1
ATOM 979 C C . TYR A 1 123 ? -1.479 -9.626 -4.060 1.00 91.62 123 TYR A C 1
ATOM 981 O O . TYR A 1 123 ? -0.617 -9.769 -4.933 1.00 91.62 123 TYR A O 1
ATOM 989 N N . TRP A 1 124 ? -2.755 -9.390 -4.366 1.00 93.00 124 TRP A N 1
ATOM 990 C CA . TRP A 1 124 ? -3.224 -9.262 -5.742 1.00 93.00 124 TRP A CA 1
ATOM 991 C C . TRP A 1 124 ? -2.614 -8.048 -6.457 1.00 93.00 124 TRP A C 1
ATOM 993 O O . TRP A 1 124 ? -2.149 -8.175 -7.594 1.00 93.00 124 TRP A O 1
ATOM 1003 N N . MET A 1 125 ? -2.533 -6.898 -5.787 1.00 89.31 125 MET A N 1
ATOM 1004 C CA . MET A 1 125 ? -1.891 -5.700 -6.332 1.00 89.31 125 MET A CA 1
ATOM 1005 C C . MET A 1 125 ? -0.395 -5.929 -6.595 1.00 89.31 125 MET A C 1
ATOM 1007 O O . MET A 1 125 ? 0.110 -5.578 -7.665 1.00 89.31 125 MET A O 1
ATOM 1011 N N . ASP A 1 126 ? 0.303 -6.590 -5.670 1.00 87.81 126 ASP A N 1
ATOM 1012 C CA . ASP A 1 126 ? 1.716 -6.952 -5.817 1.00 87.81 126 ASP A CA 1
ATOM 1013 C C . ASP A 1 126 ? 1.921 -7.895 -7.005 1.00 87.81 126 ASP A C 1
ATOM 1015 O O . ASP A 1 126 ? 2.857 -7.730 -7.794 1.00 87.81 126 ASP A O 1
ATOM 1019 N N . ARG A 1 127 ? 0.998 -8.843 -7.194 1.00 87.62 127 ARG A N 1
ATOM 1020 C CA . ARG A 1 127 ? 0.976 -9.747 -8.348 1.00 87.62 127 ARG A CA 1
ATOM 1021 C C . ARG A 1 127 ? 0.736 -8.998 -9.659 1.00 87.62 127 ARG A C 1
ATOM 1023 O O . ARG A 1 127 ? 1.387 -9.309 -10.658 1.00 87.62 127 ARG A O 1
ATOM 1030 N N . ALA A 1 128 ? -0.164 -8.018 -9.683 1.00 87.88 128 ALA A N 1
ATOM 1031 C CA . ALA A 1 128 ? -0.418 -7.191 -10.863 1.00 87.88 128 ALA A CA 1
ATOM 1032 C C . ALA A 1 128 ? 0.799 -6.318 -11.219 1.00 87.88 128 ALA A C 1
ATOM 1034 O O . ALA A 1 128 ? 1.192 -6.249 -12.387 1.00 87.88 128 ALA A O 1
ATOM 1035 N N . ALA A 1 129 ? 1.443 -5.714 -10.217 1.00 85.88 129 ALA A N 1
ATOM 1036 C CA . ALA A 1 129 ? 2.661 -4.927 -10.393 1.00 85.8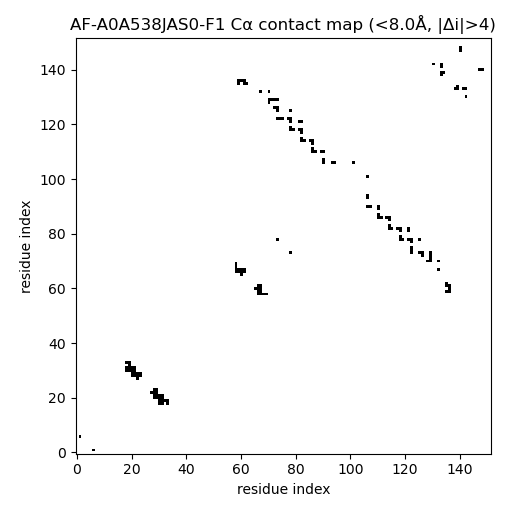8 129 ALA A CA 1
ATOM 1037 C C . ALA A 1 129 ? 3.824 -5.783 -10.912 1.00 85.88 129 ALA A C 1
ATOM 1039 O O . ALA A 1 129 ? 4.502 -5.390 -11.863 1.00 85.88 129 ALA A O 1
ATOM 1040 N N . TYR A 1 130 ? 4.011 -6.980 -10.350 1.00 85.62 130 TYR A N 1
ATOM 1041 C CA . TYR A 1 130 ? 5.024 -7.929 -10.807 1.00 85.62 130 TYR A CA 1
ATOM 1042 C C . TYR A 1 130 ? 4.777 -8.382 -12.254 1.00 85.62 130 TYR A C 1
ATOM 1044 O O . TYR A 1 130 ? 5.693 -8.371 -13.072 1.00 85.62 130 TYR A O 1
ATOM 1052 N N . ARG A 1 131 ? 3.524 -8.674 -12.626 1.00 84.69 131 ARG A N 1
ATOM 1053 C CA . ARG A 1 131 ? 3.161 -8.988 -14.020 1.00 84.69 131 ARG A CA 1
ATOM 1054 C C . ARG A 1 131 ? 3.473 -7.839 -14.972 1.00 84.69 131 ARG A C 1
ATOM 1056 O O . ARG A 1 131 ? 4.013 -8.065 -16.049 1.00 84.69 131 ARG A O 1
ATOM 1063 N N . ARG A 1 132 ? 3.143 -6.605 -14.585 1.00 83.38 132 ARG A N 1
ATOM 1064 C CA . ARG A 1 132 ? 3.464 -5.419 -15.387 1.00 83.38 132 ARG A CA 1
ATOM 1065 C C . ARG A 1 132 ? 4.974 -5.244 -15.546 1.00 83.38 132 ARG A C 1
ATOM 1067 O O . ARG A 1 132 ? 5.414 -4.887 -16.633 1.00 83.38 132 ARG A O 1
ATOM 1074 N N . TYR A 1 133 ? 5.742 -5.511 -14.490 1.00 83.31 133 TYR A N 1
ATOM 1075 C CA . TYR A 1 133 ? 7.201 -5.500 -14.538 1.00 83.31 133 TYR A CA 1
ATOM 1076 C C . TYR A 1 133 ? 7.731 -6.531 -15.542 1.00 83.31 133 TYR A C 1
ATOM 1078 O O . TYR A 1 133 ? 8.458 -6.140 -16.446 1.00 83.31 133 TYR A O 1
ATOM 1086 N N . LEU A 1 134 ? 7.302 -7.795 -15.470 1.00 82.81 134 LEU A N 1
ATOM 1087 C CA . LEU A 1 134 ? 7.752 -8.846 -16.397 1.00 82.81 134 LEU A CA 1
ATOM 1088 C C . LEU A 1 134 ? 7.453 -8.522 -17.869 1.00 82.81 134 LEU A C 1
ATOM 1090 O O . LEU A 1 134 ? 8.321 -8.679 -18.725 1.00 82.81 134 LEU A O 1
ATOM 1094 N N . ARG A 1 135 ? 6.263 -7.979 -18.156 1.00 80.44 135 ARG A N 1
ATOM 1095 C CA . ARG A 1 135 ? 5.896 -7.509 -19.507 1.00 80.44 135 ARG A CA 1
ATOM 1096 C C . ARG A 1 135 ? 6.772 -6.354 -19.993 1.00 80.44 135 ARG A C 1
ATOM 1098 O O . ARG A 1 135 ? 7.060 -6.238 -21.177 1.00 80.44 135 ARG A O 1
ATOM 1105 N N . ALA A 1 136 ? 7.180 -5.467 -19.089 1.00 78.00 136 ALA A N 1
ATOM 1106 C CA . ALA A 1 136 ? 8.031 -4.332 -19.429 1.00 78.00 136 ALA A CA 1
ATOM 1107 C C . ALA A 1 136 ? 9.507 -4.729 -19.600 1.00 78.00 136 ALA A C 1
ATOM 1109 O O . ALA A 1 136 ? 10.230 -4.056 -20.328 1.00 78.00 136 ALA A O 1
ATOM 1110 N N . THR A 1 137 ? 9.951 -5.807 -18.949 1.00 77.31 137 THR A N 1
ATOM 1111 C CA . THR A 1 137 ? 11.331 -6.307 -19.028 1.00 77.31 137 THR A CA 1
ATOM 1112 C C . THR A 1 137 ? 11.540 -7.385 -20.091 1.00 77.31 137 THR A C 1
ATOM 1114 O O . THR A 1 137 ? 12.674 -7.818 -20.278 1.00 77.31 137 THR A O 1
ATOM 1117 N N . GLY A 1 138 ? 10.480 -7.819 -20.783 1.00 72.00 138 GLY A N 1
ATOM 1118 C CA . GLY A 1 138 ? 10.542 -8.909 -21.762 1.00 72.00 138 GLY A CA 1
ATOM 1119 C C . GLY A 1 138 ? 10.754 -10.289 -21.132 1.00 72.00 138 GLY A C 1
ATOM 1120 O O . GLY A 1 138 ? 11.063 -11.237 -21.841 1.00 72.00 138 GLY A O 1
ATOM 1121 N N . ARG A 1 139 ? 10.585 -10.419 -19.808 1.00 69.25 139 ARG A N 1
ATOM 1122 C CA . ARG A 1 139 ? 10.709 -11.684 -19.060 1.00 69.25 139 ARG A CA 1
ATOM 1123 C C . ARG A 1 139 ? 9.353 -12.371 -18.891 1.00 69.25 139 ARG A C 1
ATOM 1125 O O . ARG A 1 139 ? 9.011 -12.848 -17.812 1.00 69.25 139 ARG A O 1
ATOM 1132 N N . GLU A 1 140 ? 8.538 -12.367 -19.942 1.00 65.19 140 GLU A N 1
ATOM 1133 C CA . GLU A 1 140 ? 7.188 -12.947 -19.900 1.00 65.19 140 GLU A CA 1
ATOM 1134 C C . GLU A 1 140 ? 7.210 -14.468 -19.671 1.00 65.19 140 GLU A C 1
ATOM 1136 O O . GLU A 1 140 ? 6.277 -15.001 -19.071 1.00 65.19 140 GLU A O 1
ATOM 1141 N N . ASP A 1 141 ? 8.311 -15.135 -20.028 1.00 63.47 141 ASP A N 1
ATOM 1142 C CA . ASP A 1 141 ? 8.532 -16.572 -19.812 1.00 63.47 141 ASP A CA 1
ATOM 1143 C C . ASP A 1 141 ? 8.622 -16.968 -18.326 1.00 63.47 141 ASP A C 1
ATOM 1145 O O . ASP A 1 141 ? 8.381 -18.120 -17.972 1.00 63.47 141 ASP A O 1
ATOM 1149 N N . GLU A 1 142 ? 8.937 -16.020 -17.436 1.00 65.31 142 GLU A N 1
ATOM 1150 C CA . GLU A 1 142 ? 9.012 -16.249 -15.985 1.00 65.31 142 GLU A CA 1
ATOM 1151 C C . GLU A 1 142 ? 7.647 -16.116 -15.293 1.00 65.31 142 GLU A C 1
ATOM 1153 O O . GLU A 1 142 ? 7.540 -16.332 -14.082 1.00 65.31 142 GLU A O 1
ATOM 1158 N N . ILE A 1 143 ? 6.583 -15.744 -16.017 1.00 63.94 143 ILE A N 1
ATOM 1159 C CA . ILE A 1 143 ? 5.242 -15.690 -15.438 1.00 63.94 143 ILE A CA 1
ATOM 1160 C C . ILE A 1 143 ? 4.821 -17.137 -15.129 1.00 63.94 143 ILE A C 1
ATOM 1162 O O . ILE A 1 143 ? 4.681 -17.929 -16.059 1.00 63.94 143 ILE A O 1
ATOM 1166 N N . PRO A 1 144 ? 4.532 -17.501 -13.860 1.00 60.94 144 PRO A N 1
ATOM 1167 C CA . PRO A 1 144 ? 4.001 -18.814 -13.506 1.00 60.94 144 PRO A CA 1
ATOM 1168 C C . PRO A 1 144 ? 2.521 -18.873 -13.904 1.00 60.94 144 PRO A C 1
ATOM 1170 O O . PRO A 1 144 ? 1.601 -18.867 -13.085 1.00 60.94 144 PRO A O 1
ATOM 1173 N N . THR A 1 145 ? 2.270 -18.822 -15.201 1.00 58.28 145 THR A N 1
ATOM 1174 C CA . THR A 1 145 ? 1.040 -19.266 -15.831 1.00 58.28 145 THR A CA 1
ATOM 1175 C C . THR A 1 145 ? 1.330 -20.675 -16.304 1.00 58.28 145 THR A C 1
ATOM 1177 O O . THR A 1 145 ? 2.270 -20.869 -17.061 1.00 58.28 145 THR A O 1
ATOM 1180 N N . GLY A 1 146 ? 0.541 -21.666 -15.882 1.00 55.72 146 GLY A N 1
ATOM 1181 C CA . GLY A 1 146 ? 0.718 -23.078 -16.261 1.00 55.72 146 GLY A CA 1
ATOM 1182 C C . GLY A 1 146 ? 0.652 -23.376 -17.769 1.00 55.72 146 GLY A C 1
ATOM 1183 O O . GLY A 1 146 ? 0.644 -24.535 -18.161 1.00 55.72 146 GLY A O 1
ATOM 1184 N N . ARG A 1 147 ? 0.618 -22.353 -18.628 1.00 53.94 147 ARG A N 1
ATOM 1185 C CA . ARG A 1 147 ? 0.876 -22.462 -20.059 1.00 53.94 147 ARG A CA 1
ATOM 1186 C C . ARG A 1 147 ? 2.353 -22.190 -20.307 1.00 53.94 147 ARG A C 1
ATOM 1188 O O . ARG A 1 147 ? 2.772 -21.041 -20.385 1.00 53.94 147 ARG A O 1
ATOM 1195 N N . ARG A 1 148 ? 3.120 -23.274 -20.430 1.00 51.91 148 ARG A N 1
ATOM 1196 C CA . ARG A 1 148 ? 4.446 -23.252 -21.051 1.00 51.91 148 ARG A CA 1
ATOM 1197 C C . ARG A 1 148 ? 4.278 -22.711 -22.473 1.00 51.91 148 ARG A C 1
ATOM 1199 O O . ARG A 1 148 ? 3.582 -23.331 -23.274 1.00 51.91 148 ARG A O 1
ATOM 1206 N N . SER A 1 149 ? 4.872 -21.563 -22.777 1.00 53.38 149 SER A N 1
ATOM 1207 C CA . SER A 1 149 ? 5.023 -21.126 -24.164 1.00 53.38 149 SER A CA 1
ATOM 1208 C C . SER A 1 149 ? 5.937 -22.126 -24.884 1.00 53.38 149 SER A C 1
ATOM 1210 O O . SER A 1 149 ? 6.984 -22.478 -24.331 1.00 53.38 149 SER A O 1
ATOM 1212 N N . PRO A 1 150 ? 5.570 -22.630 -26.075 1.00 53.81 150 PRO A N 1
ATOM 1213 C CA . PRO A 1 150 ? 6.457 -23.492 -26.837 1.00 53.81 150 PRO A CA 1
ATOM 1214 C C . PRO A 1 150 ? 7.621 -22.638 -27.347 1.00 53.81 150 PRO A C 1
ATOM 1216 O O . PRO A 1 150 ? 7.412 -21.654 -28.056 1.00 53.81 150 PRO A O 1
ATOM 1219 N N . ARG A 1 151 ? 8.848 -23.002 -26.956 1.00 53.22 151 ARG A N 1
ATOM 1220 C CA . ARG A 1 151 ? 10.066 -22.476 -27.581 1.00 53.22 151 ARG A CA 1
ATOM 1221 C C . ARG A 1 151 ? 10.016 -22.811 -29.076 1.00 53.22 151 ARG A C 1
ATOM 1223 O O . ARG A 1 151 ? 9.852 -23.980 -29.419 1.00 53.22 151 ARG A O 1
ATOM 1230 N N . ARG A 1 152 ? 10.126 -21.790 -29.925 1.00 46.91 152 ARG A N 1
ATOM 1231 C CA . ARG A 1 152 ? 10.496 -21.920 -31.339 1.00 46.91 152 ARG A CA 1
ATOM 1232 C C . ARG A 1 152 ? 11.981 -21.644 -31.483 1.00 46.91 152 ARG A C 1
ATOM 1234 O O . ARG A 1 152 ? 12.463 -20.760 -30.739 1.00 46.91 152 ARG A O 1
#

Solvent-accessible surface area (backbone atoms only — not comparable to full-atom values): 9594 Å² total; per-residue (Å²): 130,85,49,78,66,56,52,57,48,50,60,53,60,62,70,66,76,68,84,53,70,49,70,49,101,86,70,50,84,44,86,49,66,77,73,71,79,61,64,82,78,73,81,81,77,79,86,75,83,93,80,71,90,77,78,81,71,82,70,42,46,42,102,82,69,45,76,47,75,88,71,71,79,71,42,70,70,58,15,47,53,53,21,51,54,50,26,53,54,45,32,52,51,44,64,71,70,57,54,89,84,54,55,72,64,55,61,52,51,51,31,50,50,53,23,61,67,36,26,64,53,43,39,49,51,40,43,52,52,40,50,53,49,28,64,60,56,73,45,56,86,74,53,94,52,96,70,80,76,81,88,127

Foldseek 3Di:
DDDPVVVVVVVVVVVPPDFDWDADPVRDTDTDDPVVVPDPPDDPCPDDDPPPPDDDDPQQAFVVRHGDDDQDQQDLVVLLVVLVVQLVVVLVVCVVVVDPPDDPCCSNVVSVVVSVVSSVVSSVVSNVVVCVVCVRRVVNCPPPDVDRDDDD

pLDDT: mean 71.09, std 18.74, range [37.5, 95.88]

Sequence (152 aa):
MPTRKQRRRRQKEQRHEYEFVTYDDEGQEIPVDSAELKAPKEKSSNGRPAAAAKGRTTQARDRKGRPLREVKPPSWRAAIKRAAIFVVVLAVFLSFVGGKKQSPAVKILLPLFYGVVGVPFFYWMDRAAYRRYLRATGREDEIPTGRRSPRR

Secondary structure (DSSP, 8-state):
---HHHHHHHHHHGGG----EEE-TT--EEEPPTTTT----------------S------B-TTSPBPP--PPP-HHHHHHHHHHHHHHHHHHHHHHS-TTS-HHHHHHHHHHHHHHHHHHHHHHHHHHHHHHHHHHT-GGGS--S-PPPP-

Mean predicted aligned error: 18.59 Å

Nearest PDB structures (foldseek):
  6jyi-assembly1_B  TM=4.868E-01  e=5.168E+00  Bacillus cereus ATCC 14579
  7ena-assembly1_g  TM=3.275E-01  e=6.236E+00  Homo sapiens